Protein AF-A0AAV6CS64-F1 (afdb_monomer)

Solvent-accessible surface area (backbone atoms only — not comparable to full-atom values): 6027 Å² total; per-residue (Å²): 136,85,85,79,84,79,82,80,81,84,79,84,76,82,78,80,78,80,87,76,81,57,73,65,58,60,52,53,50,50,53,50,40,40,50,53,18,52,51,30,39,53,51,24,55,55,43,47,59,66,49,70,78,49,94,67,54,74,70,56,47,51,52,51,53,52,34,52,51,29,45,51,51,14,51,52,24,48,76,70,66,36,34,67,59,10,24,54,30,10,48,53,20,26,55,52,36,54,49,54,57,57,78,73,109

Mean predicted aligned error: 10.85 Å

Foldseek 3Di:
DDDDDDDDDDDDDDDDDPDDDDVVVVVVVLVVLQVLLVVLLVLLVVLLVVVVVDDDDPVLVVLSVQLVVLSVVLVVCVVVSVSNSSSVSSNVSSVSSVVSSVVVD

pLDDT: mean 86.99, std 14.83, range [47.19, 98.75]

Radius of gyration: 27.91 Å; Cα contacts (8 Å, |Δi|>4): 79; chains: 1; bounding box: 46×42×96 Å

Secondary structure (DSSP, 8-state):
-PPPPPPPPPPPPPPPPP----HHHHHHHHHHHHHHHHHHHHHHHHHHHHHHTSPPPHHHHHHHHHHHHHHHHHHHHHHTT-HHHHHHHHHHHHHHHHHHHHHT-

Nearest PDB structures (foldseek):
  4fzp-assembly1_B  TM=9.187E-01  e=1.787E-01  Methanothermobacter thermautotrophicus str. Delta H
  2pmr-assembly1_A-2  TM=8.318E-01  e=7.282E-01  Methanothermobacter thermautotrophicus str. Delta H
  8imy-assembly1_S  TM=6.194E-01  e=4.216E+00  Homo sapiens
  8imx-assembly1_S  TM=6.034E-01  e=3.537E+00  Homo sapiens
  6rjx-assembly1_A  TM=5.899E-01  e=6.733E+00  Borreliella burgdorferi B31

Sequence (105 aa):
SPFRAAPPPPEPSPSPPPSVLSPQVSTEEDARVRGDAQNRMTGTETLLRQVGSKKLGGQQQENFRIIESLLASAKDALYARDTLRARTLAEKAYLLAEDLVRSLR

Structure (mmCIF, N/CA/C/O backbone):
data_AF-A0AAV6CS64-F1
#
_entry.id   AF-A0AAV6CS64-F1
#
loop_
_atom_site.group_PDB
_atom_site.id
_atom_site.type_symbol
_atom_site.label_atom_id
_atom_site.label_alt_id
_atom_site.label_comp_id
_atom_site.label_asym_id
_atom_site.label_entity_id
_atom_site.label_seq_id
_atom_site.pdbx_PDB_ins_code
_atom_site.Cartn_x
_atom_site.Cartn_y
_atom_site.Cartn_z
_atom_site.occupancy
_atom_site.B_iso_or_equiv
_atom_site.auth_seq_id
_atom_site.auth_comp_id
_atom_site.auth_asym_id
_atom_site.auth_atom_id
_atom_site.pdbx_PDB_model_num
ATOM 1 N N . SER A 1 1 ? 26.759 33.191 -79.507 1.00 47.19 1 SER A N 1
ATOM 2 C CA . SER A 1 1 ? 26.527 33.306 -78.053 1.00 47.19 1 SER A CA 1
ATOM 3 C C . SER A 1 1 ? 26.373 31.921 -77.451 1.00 47.19 1 SER A C 1
ATOM 5 O O . SER A 1 1 ? 25.510 31.200 -77.940 1.00 47.19 1 SER A O 1
ATOM 7 N N . PRO A 1 2 ? 27.187 31.497 -76.468 1.00 54.16 2 PRO A N 1
ATOM 8 C CA . PRO A 1 2 ? 26.974 30.223 -75.789 1.00 54.16 2 PRO A CA 1
ATOM 9 C C . PRO A 1 2 ? 25.985 30.388 -74.623 1.00 54.16 2 PRO A C 1
ATOM 11 O O . PRO A 1 2 ? 26.076 31.342 -73.850 1.00 54.16 2 PRO A O 1
ATOM 14 N N . PHE A 1 3 ? 25.030 29.463 -74.508 1.00 50.97 3 PHE A N 1
ATOM 15 C CA . PHE A 1 3 ? 24.122 29.361 -73.366 1.00 50.97 3 PHE A CA 1
ATOM 16 C C . PHE A 1 3 ? 24.893 28.856 -72.140 1.00 50.97 3 PHE A C 1
ATOM 18 O O . PHE A 1 3 ? 25.514 27.795 -72.175 1.00 50.97 3 PHE A O 1
ATOM 25 N N . ARG A 1 4 ? 24.852 29.625 -71.051 1.00 58.16 4 ARG A N 1
ATOM 26 C CA . ARG A 1 4 ? 25.408 29.256 -69.746 1.00 58.16 4 ARG A CA 1
ATOM 27 C C . ARG A 1 4 ? 24.368 28.427 -68.989 1.00 58.16 4 ARG A C 1
ATOM 29 O O . ARG A 1 4 ? 23.282 28.928 -68.713 1.00 58.16 4 ARG A O 1
ATOM 36 N N . ALA A 1 5 ? 24.693 27.177 -68.666 1.00 60.94 5 ALA A N 1
ATOM 37 C CA . ALA A 1 5 ? 23.862 26.334 -67.809 1.00 60.94 5 ALA A CA 1
ATOM 38 C C . ALA A 1 5 ? 23.867 26.868 -66.363 1.00 60.94 5 ALA A C 1
ATOM 40 O O . ALA A 1 5 ? 24.918 27.248 -65.840 1.00 60.94 5 ALA A O 1
ATOM 41 N N . ALA A 1 6 ? 22.690 26.930 -65.737 1.00 62.66 6 ALA A N 1
ATOM 42 C CA . ALA A 1 6 ? 22.518 27.315 -64.337 1.00 62.66 6 ALA A CA 1
ATOM 43 C C . ALA A 1 6 ? 22.856 26.136 -63.395 1.00 62.66 6 ALA A C 1
ATOM 45 O O . ALA A 1 6 ? 22.626 24.986 -63.776 1.00 62.66 6 ALA A O 1
ATOM 46 N N . PRO A 1 7 ? 23.398 26.388 -62.187 1.00 67.94 7 PRO A N 1
ATOM 47 C CA . PRO A 1 7 ? 23.712 25.331 -61.227 1.00 67.94 7 PRO A CA 1
ATOM 48 C C . PRO A 1 7 ? 22.434 24.729 -60.606 1.00 67.94 7 PRO A C 1
ATOM 50 O O . PRO A 1 7 ? 21.429 25.436 -60.486 1.00 67.94 7 PRO A O 1
ATOM 53 N N . PRO A 1 8 ? 22.454 23.444 -60.204 1.00 67.19 8 PRO A N 1
ATOM 54 C CA . PRO A 1 8 ? 21.317 22.802 -59.551 1.00 67.19 8 PRO A CA 1
ATOM 55 C C . PRO A 1 8 ? 21.080 23.374 -58.138 1.00 67.19 8 PRO A C 1
ATOM 57 O O . PRO A 1 8 ? 22.027 23.844 -57.499 1.00 67.19 8 PRO A O 1
ATOM 60 N N . PRO A 1 9 ? 19.828 23.359 -57.642 1.00 68.69 9 PRO A N 1
ATOM 61 C CA . PRO A 1 9 ? 19.496 23.824 -56.298 1.00 68.69 9 PRO A CA 1
ATOM 62 C C . PRO A 1 9 ? 20.114 22.916 -55.215 1.00 68.69 9 PRO A C 1
ATOM 64 O O . PRO A 1 9 ? 20.264 21.716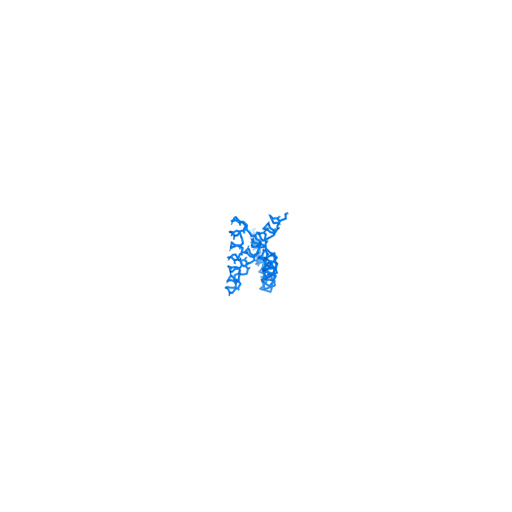 -55.445 1.00 68.69 9 PRO A O 1
ATOM 67 N N . PRO A 1 10 ? 20.468 23.464 -54.036 1.00 65.25 10 PRO A N 1
ATOM 68 C CA . PRO A 1 10 ? 21.029 22.685 -52.936 1.00 65.25 10 PRO A CA 1
ATOM 69 C C . PRO A 1 10 ? 19.978 21.739 -52.337 1.00 65.25 10 PRO A C 1
ATOM 71 O O . PRO A 1 10 ? 18.840 22.138 -52.085 1.00 65.25 10 PRO A O 1
ATOM 74 N N . GLU A 1 11 ? 20.369 20.486 -52.103 1.00 66.31 11 GLU A N 1
ATOM 75 C CA . GLU A 1 11 ? 19.550 19.489 -51.407 1.00 66.31 11 GLU A CA 1
ATOM 76 C C . GLU A 1 11 ? 19.304 19.906 -49.942 1.00 66.31 11 GLU A C 1
ATOM 78 O O . GLU A 1 11 ? 20.194 20.482 -49.305 1.00 66.31 11 GLU A O 1
ATOM 83 N N . PRO A 1 12 ? 18.114 19.634 -49.375 1.00 62.84 12 PRO A N 1
ATOM 84 C CA . PRO A 1 12 ? 17.839 19.918 -47.973 1.00 62.84 12 PRO A CA 1
ATOM 85 C C . PRO A 1 12 ? 18.684 19.014 -47.065 1.00 62.84 12 PRO A C 1
ATOM 87 O O . PRO A 1 12 ? 18.643 17.789 -47.171 1.00 62.84 12 PRO A O 1
ATOM 90 N N . SER A 1 13 ? 19.437 19.627 -46.149 1.00 64.75 13 SER A N 1
ATOM 91 C CA . SER A 1 13 ? 20.223 18.924 -45.132 1.00 64.75 13 SER A CA 1
ATOM 92 C C . SER A 1 13 ? 19.348 17.970 -44.302 1.00 64.75 13 SER A C 1
ATOM 94 O O . SER A 1 13 ? 18.250 18.360 -43.890 1.00 64.75 13 SER A O 1
ATOM 96 N N . PRO A 1 14 ? 19.823 16.750 -43.990 1.00 65.50 14 PRO A N 1
ATOM 97 C CA . PRO A 1 14 ? 19.080 15.815 -43.155 1.00 65.50 14 PRO A CA 1
ATOM 98 C C . PRO A 1 14 ? 18.893 16.390 -41.744 1.00 65.50 14 PRO A C 1
ATOM 100 O O . PRO A 1 14 ? 19.839 16.880 -41.126 1.00 65.50 14 PRO A O 1
ATOM 103 N N . SER A 1 15 ? 17.660 16.340 -41.231 1.00 64.56 15 SER A N 1
ATOM 104 C CA . SER A 1 15 ? 17.366 16.700 -39.841 1.00 64.56 15 SER A CA 1
ATOM 105 C C . SER A 1 15 ? 18.106 15.765 -38.874 1.00 64.56 15 SER A C 1
ATOM 107 O O . SER A 1 15 ? 18.230 14.571 -39.166 1.00 64.56 15 SER A O 1
ATOM 109 N N . PRO A 1 16 ? 18.595 16.268 -37.725 1.00 64.94 16 PRO A N 1
ATOM 110 C CA . PRO A 1 16 ? 19.252 15.425 -36.735 1.00 64.94 16 PRO A CA 1
ATOM 111 C C . PRO A 1 16 ? 18.277 14.357 -36.211 1.00 64.94 16 PRO A C 1
ATOM 113 O O . PRO A 1 16 ? 17.078 14.632 -36.088 1.00 64.94 16 PRO A O 1
ATOM 116 N N . PRO A 1 17 ? 18.764 13.143 -35.899 1.00 64.50 17 PRO A N 1
ATOM 117 C CA . PRO A 1 17 ? 17.923 12.106 -35.322 1.00 64.50 17 PRO A CA 1
ATOM 118 C C . PRO A 1 17 ? 17.367 12.570 -33.965 1.00 64.50 17 PRO A C 1
ATOM 120 O O . PRO A 1 17 ? 18.024 13.346 -33.264 1.00 64.50 17 PRO A O 1
ATOM 123 N N . PRO A 1 18 ? 16.165 12.111 -33.574 1.00 63.25 18 PRO A N 1
ATOM 124 C CA . PRO A 1 18 ? 15.587 12.458 -32.284 1.00 63.25 18 PRO A CA 1
ATOM 125 C C . PRO A 1 18 ? 16.505 11.991 -31.149 1.00 63.25 18 PRO A C 1
ATOM 127 O O . PRO A 1 18 ? 17.022 10.872 -31.176 1.00 63.25 18 PRO A O 1
ATOM 130 N N . SER A 1 19 ? 16.697 12.852 -30.147 1.00 61.25 19 SER A N 1
ATOM 131 C CA . SER A 1 19 ? 17.470 12.544 -28.943 1.00 61.25 19 SER A CA 1
ATOM 132 C C . SER A 1 19 ? 16.868 11.340 -28.223 1.00 61.25 19 SER A C 1
ATOM 134 O O . SER A 1 19 ? 15.838 11.441 -27.559 1.00 61.25 19 SER A O 1
ATOM 136 N N . VAL A 1 20 ? 17.522 10.191 -28.355 1.00 64.81 20 VAL A N 1
ATOM 137 C CA . VAL A 1 20 ? 17.241 8.991 -27.568 1.00 64.81 20 VAL A CA 1
ATOM 138 C C .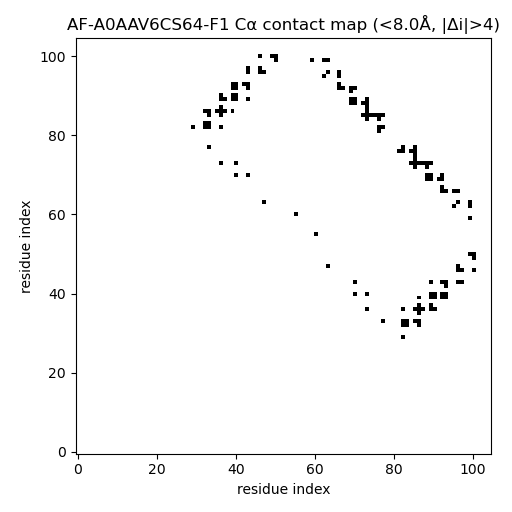 VAL A 1 20 ? 17.670 9.278 -26.131 1.00 64.81 20 VAL A C 1
ATOM 140 O O . VAL A 1 20 ? 18.861 9.382 -25.845 1.00 64.81 20 VAL A O 1
ATOM 143 N N . LEU A 1 21 ? 16.703 9.464 -25.230 1.00 59.22 21 LEU A N 1
ATOM 144 C CA . LEU A 1 21 ? 16.961 9.519 -23.791 1.00 59.22 21 LEU A CA 1
ATOM 145 C C . LEU A 1 21 ? 17.661 8.214 -23.375 1.00 59.22 21 LEU A C 1
ATOM 147 O O . LEU A 1 21 ? 17.164 7.120 -23.638 1.00 59.22 21 LEU A O 1
ATOM 151 N N . SER A 1 22 ? 18.850 8.334 -22.786 1.00 60.03 22 SER A N 1
ATOM 152 C CA . SER A 1 22 ? 19.723 7.202 -22.469 1.00 60.03 22 SER A CA 1
ATOM 153 C C . SER A 1 22 ? 19.110 6.256 -21.414 1.00 60.03 22 SER A C 1
ATOM 155 O O . SER A 1 22 ? 18.510 6.737 -20.452 1.00 60.03 22 SER A O 1
ATOM 157 N N . PRO A 1 23 ? 19.362 4.930 -21.483 1.00 64.50 23 PRO A N 1
ATOM 158 C CA . PRO A 1 23 ? 18.844 3.915 -20.541 1.00 64.50 23 PRO A CA 1
ATOM 159 C C . PRO A 1 23 ? 19.140 4.153 -19.047 1.00 64.50 23 PRO A C 1
ATOM 161 O O . PRO A 1 23 ? 18.484 3.589 -18.170 1.00 64.50 23 PRO A O 1
ATOM 164 N N . GLN A 1 24 ? 20.154 4.966 -18.748 1.00 65.00 24 GLN A N 1
ATOM 165 C CA . GLN A 1 24 ? 20.568 5.306 -17.385 1.00 65.00 24 GLN A CA 1
ATOM 166 C C . GLN A 1 24 ? 19.475 6.096 -16.652 1.00 65.00 24 GLN A C 1
ATOM 168 O O . GLN A 1 24 ? 19.132 5.738 -15.529 1.00 65.00 24 GLN A O 1
ATOM 173 N N . VAL A 1 25 ? 18.845 7.066 -17.329 1.00 65.25 25 VAL A N 1
ATOM 174 C CA . VAL A 1 25 ? 17.759 7.881 -16.757 1.00 65.25 25 VAL A CA 1
ATOM 175 C C . VAL A 1 25 ? 16.559 7.001 -16.399 1.00 65.25 25 VAL A C 1
ATOM 177 O O . VAL A 1 25 ? 16.067 7.059 -15.275 1.00 65.25 25 VAL A O 1
ATOM 180 N N . SER A 1 26 ? 16.163 6.086 -17.290 1.00 74.25 26 SER A N 1
ATOM 181 C CA . SER A 1 26 ? 15.052 5.158 -17.029 1.00 74.25 26 SER A CA 1
ATOM 182 C C . SER A 1 26 ? 15.309 4.226 -15.839 1.00 74.25 26 SER A C 1
ATOM 184 O O . SER A 1 26 ? 14.3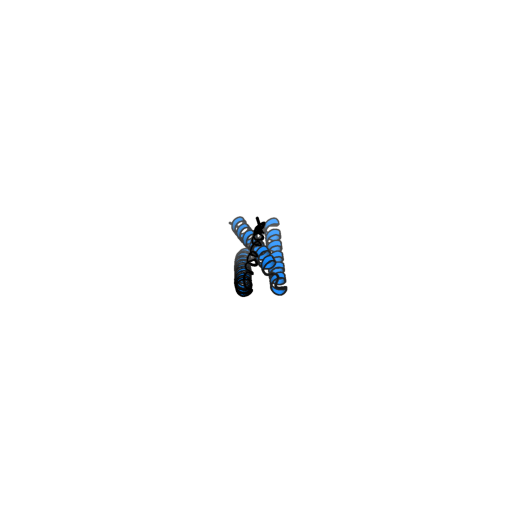73 3.836 -15.145 1.00 74.25 26 SER A O 1
ATOM 186 N N . THR A 1 27 ? 16.571 3.880 -15.568 1.00 81.31 27 THR A N 1
ATOM 187 C CA . THR A 1 27 ? 16.936 3.032 -14.421 1.00 81.31 27 THR A CA 1
ATOM 188 C C . THR A 1 27 ? 16.834 3.800 -13.100 1.00 81.31 27 THR A C 1
ATOM 190 O O . THR A 1 27 ? 16.360 3.262 -12.098 1.00 81.31 27 THR A O 1
ATOM 193 N N . GLU A 1 28 ? 17.250 5.068 -13.089 1.00 86.31 28 GLU A N 1
ATOM 194 C CA . GLU A 1 28 ? 17.117 5.948 -11.924 1.00 86.31 28 GLU A CA 1
ATOM 195 C C . GLU A 1 28 ? 15.650 6.275 -11.623 1.00 86.31 28 GLU A C 1
ATOM 197 O O . GLU A 1 28 ? 15.237 6.278 -10.461 1.00 86.31 28 GLU A O 1
ATOM 202 N N . GLU A 1 29 ? 14.846 6.515 -12.659 1.00 88.50 29 GLU A N 1
ATOM 203 C CA . GLU A 1 29 ? 13.405 6.726 -12.530 1.00 88.50 29 GLU A CA 1
ATOM 204 C C . GLU A 1 29 ? 12.700 5.489 -11.963 1.00 88.50 29 GLU A C 1
ATOM 206 O O . GLU A 1 29 ? 11.930 5.619 -11.010 1.00 88.50 29 GLU A O 1
ATOM 211 N N . ASP A 1 30 ? 13.011 4.287 -12.460 1.00 89.94 30 ASP A N 1
ATOM 212 C CA . ASP A 1 30 ? 12.446 3.042 -11.923 1.00 89.94 30 ASP A CA 1
ATOM 213 C C . ASP A 1 30 ? 12.805 2.841 -10.443 1.00 89.94 30 ASP A C 1
ATOM 215 O O . ASP A 1 30 ? 11.945 2.506 -9.623 1.00 89.94 30 ASP A O 1
ATOM 219 N N . ALA A 1 31 ? 14.061 3.114 -10.069 1.00 93.56 31 ALA A N 1
ATOM 220 C CA . ALA A 1 31 ? 14.502 3.046 -8.679 1.00 93.56 31 ALA A CA 1
ATOM 221 C C . ALA A 1 31 ? 13.742 4.040 -7.784 1.00 93.56 31 ALA A C 1
ATOM 223 O O . ALA A 1 31 ? 13.334 3.683 -6.675 1.00 93.56 31 ALA A O 1
ATOM 224 N N . ARG A 1 32 ? 13.496 5.265 -8.270 1.00 95.44 32 ARG A N 1
ATOM 225 C CA . ARG A 1 32 ? 12.699 6.273 -7.552 1.00 95.44 32 ARG A CA 1
ATOM 226 C C . ARG A 1 32 ? 11.248 5.834 -7.380 1.00 95.44 32 ARG A C 1
ATOM 228 O O . ARG A 1 32 ? 10.731 5.900 -6.268 1.00 95.44 32 ARG A O 1
ATOM 235 N N . VAL A 1 33 ? 10.608 5.354 -8.447 1.00 96.19 33 VAL A N 1
ATOM 236 C CA . VAL A 1 33 ? 9.220 4.858 -8.419 1.00 96.19 33 VAL A CA 1
ATOM 237 C C . VAL A 1 33 ? 9.084 3.697 -7.436 1.00 96.19 33 VAL A C 1
ATOM 239 O O . VAL A 1 33 ? 8.160 3.672 -6.623 1.00 96.19 33 VAL A O 1
ATOM 242 N N . ARG A 1 34 ? 10.035 2.757 -7.462 1.00 97.00 34 ARG A N 1
ATOM 243 C CA . ARG A 1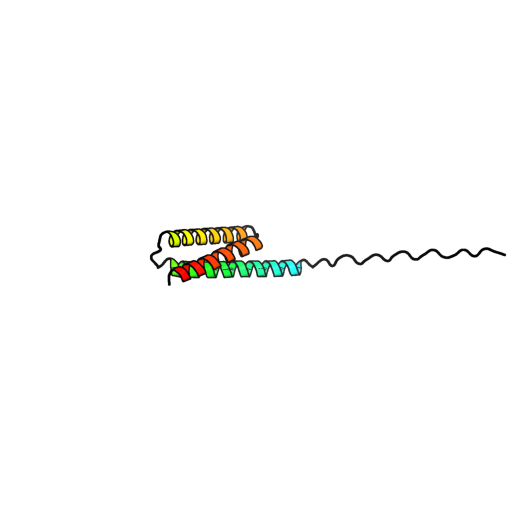 34 ? 10.078 1.630 -6.528 1.00 97.00 34 ARG A CA 1
ATOM 244 C C . ARG A 1 34 ? 10.222 2.093 -5.079 1.00 97.00 34 ARG A C 1
ATOM 246 O O . ARG A 1 34 ? 9.508 1.588 -4.216 1.00 97.00 34 ARG A O 1
ATOM 253 N N . GLY A 1 35 ? 11.115 3.049 -4.821 1.00 97.81 35 GLY A N 1
ATOM 254 C CA . GLY A 1 35 ? 11.306 3.628 -3.492 1.00 97.81 35 GLY A CA 1
ATOM 255 C C . GLY A 1 35 ? 10.045 4.319 -2.966 1.00 97.81 35 GLY A C 1
ATOM 256 O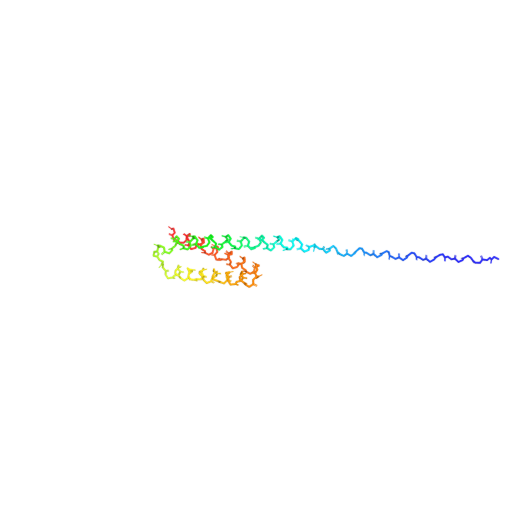 O . GLY A 1 35 ? 9.659 4.097 -1.820 1.00 97.81 35 GLY A O 1
ATOM 257 N N . ASP A 1 36 ? 9.355 5.093 -3.808 1.00 97.75 36 ASP A N 1
ATOM 258 C CA . ASP A 1 36 ? 8.076 5.723 -3.450 1.00 97.75 36 ASP A CA 1
ATOM 259 C C . ASP A 1 36 ? 7.012 4.667 -3.108 1.00 97.75 36 ASP A C 1
ATOM 261 O O . ASP A 1 36 ? 6.392 4.733 -2.046 1.00 97.75 36 ASP A O 1
ATOM 265 N N . ALA A 1 37 ? 6.869 3.625 -3.937 1.00 98.19 37 ALA A N 1
ATOM 266 C CA . ALA A 1 37 ? 5.946 2.521 -3.673 1.00 98.19 37 ALA A CA 1
ATOM 267 C C . ALA A 1 37 ? 6.217 1.850 -2.312 1.00 98.19 37 ALA A C 1
ATOM 269 O O . ALA A 1 37 ? 5.303 1.693 -1.501 1.00 98.19 37 ALA A O 1
ATOM 270 N N . GLN A 1 38 ? 7.477 1.510 -2.026 1.00 98.38 38 GLN A N 1
ATOM 271 C CA . GLN A 1 38 ? 7.878 0.882 -0.761 1.00 98.38 38 GLN A CA 1
ATOM 272 C C . GLN A 1 38 ? 7.608 1.783 0.453 1.00 98.38 38 GLN A C 1
ATOM 274 O O . GLN A 1 38 ? 7.097 1.313 1.476 1.00 98.38 38 GLN A O 1
ATOM 279 N N . ASN A 1 39 ? 7.893 3.082 0.338 1.00 98.50 39 ASN A N 1
ATOM 280 C CA . ASN A 1 39 ? 7.613 4.054 1.394 1.00 98.50 39 ASN A CA 1
ATOM 281 C C . ASN A 1 39 ? 6.110 4.154 1.683 1.00 98.50 39 ASN A C 1
ATOM 283 O O . ASN A 1 39 ? 5.698 4.109 2.845 1.00 98.50 39 ASN A O 1
ATOM 287 N N . ARG A 1 40 ? 5.274 4.222 0.639 1.00 98.44 40 ARG A N 1
ATOM 288 C CA . ARG A 1 40 ? 3.808 4.248 0.778 1.00 98.44 40 ARG A CA 1
ATOM 289 C C . ARG A 1 40 ? 3.271 2.971 1.411 1.00 98.44 40 ARG A C 1
ATOM 291 O O . ARG A 1 40 ? 2.431 3.047 2.309 1.00 98.44 40 ARG A O 1
ATOM 298 N N . MET A 1 41 ? 3.788 1.809 1.015 1.00 98.69 41 MET A N 1
ATOM 299 C CA . MET A 1 41 ? 3.417 0.530 1.625 1.00 98.69 41 MET A CA 1
ATOM 300 C C . MET A 1 41 ? 3.748 0.504 3.120 1.00 98.69 41 MET A C 1
ATOM 302 O O . MET A 1 41 ? 2.878 0.207 3.935 1.00 98.69 41 MET A O 1
ATOM 306 N N . THR A 1 42 ? 4.963 0.912 3.490 1.00 98.56 42 THR A N 1
ATOM 307 C CA . THR A 1 42 ? 5.419 0.963 4.891 1.00 98.56 42 THR A CA 1
ATOM 308 C C . THR A 1 42 ? 4.574 1.930 5.731 1.00 98.56 42 THR A C 1
ATOM 310 O O . THR A 1 42 ? 4.197 1.632 6.871 1.00 98.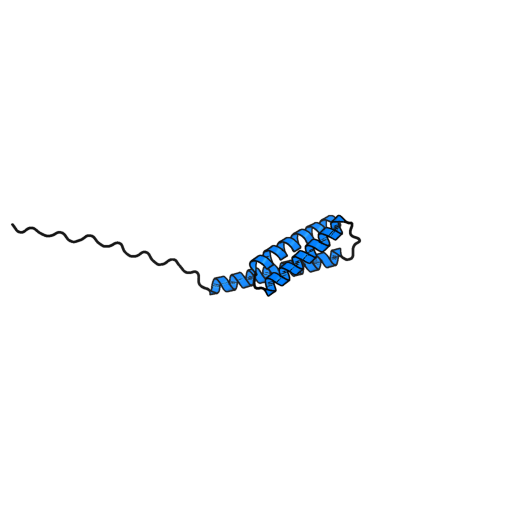56 42 THR A O 1
ATOM 313 N N . GLY A 1 43 ? 4.233 3.092 5.162 1.00 98.31 43 GLY A N 1
ATOM 314 C CA . GLY A 1 43 ? 3.325 4.057 5.782 1.00 98.31 43 GLY A CA 1
ATOM 315 C C . GLY A 1 43 ? 1.933 3.468 6.013 1.00 98.31 43 GLY A C 1
ATOM 316 O O . GLY A 1 43 ? 1.394 3.569 7.113 1.00 98.31 43 GLY A O 1
ATOM 317 N N . THR A 1 44 ? 1.388 2.780 5.009 1.00 98.50 44 THR A N 1
ATOM 318 C CA . THR A 1 44 ? 0.079 2.115 5.087 1.00 98.50 44 THR A CA 1
ATOM 319 C C . THR A 1 44 ? 0.059 1.044 6.176 1.00 98.50 44 THR A C 1
ATOM 321 O O . THR A 1 44 ? -0.829 1.048 7.023 1.00 98.50 44 THR A O 1
ATOM 324 N N . GLU A 1 45 ? 1.064 0.165 6.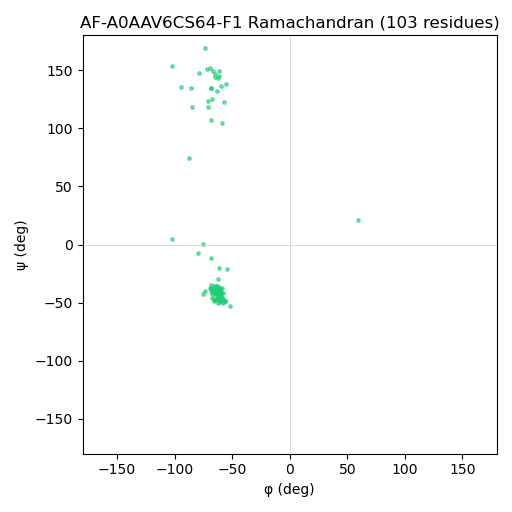222 1.00 97.81 45 GLU A N 1
ATOM 325 C CA . GLU A 1 45 ? 1.183 -0.874 7.257 1.00 97.81 45 GLU A CA 1
ATOM 326 C C . GLU A 1 45 ? 1.248 -0.265 8.666 1.00 97.81 45 GLU A C 1
ATOM 328 O O . GLU A 1 45 ? 0.652 -0.773 9.617 1.00 97.81 45 GLU A O 1
ATOM 333 N N . THR A 1 46 ? 1.930 0.872 8.809 1.00 97.62 46 THR A N 1
ATOM 334 C CA . THR A 1 46 ? 2.005 1.601 10.079 1.00 97.62 46 THR A CA 1
ATOM 335 C C . THR A 1 46 ? 0.658 2.182 10.500 1.00 97.62 46 THR A C 1
ATOM 337 O O . THR A 1 46 ? 0.326 2.128 11.686 1.00 97.62 46 THR A O 1
ATOM 340 N N . LEU A 1 47 ? -0.135 2.697 9.560 1.00 96.62 47 LEU A N 1
ATOM 341 C CA . LEU A 1 47 ? -1.494 3.170 9.826 1.00 96.62 47 LEU A CA 1
ATOM 342 C C . LEU A 1 47 ? -2.417 2.001 10.196 1.00 96.62 47 LEU A C 1
ATOM 344 O O . LEU A 1 47 ? -3.097 2.069 11.217 1.00 96.62 47 LEU A O 1
ATOM 348 N N . LEU A 1 48 ? -2.379 0.888 9.455 1.00 95.50 48 LEU A N 1
ATOM 349 C CA . LEU A 1 48 ? -3.197 -0.292 9.757 1.00 95.50 48 LEU A CA 1
ATOM 350 C C . LEU A 1 48 ? -2.900 -0.880 11.140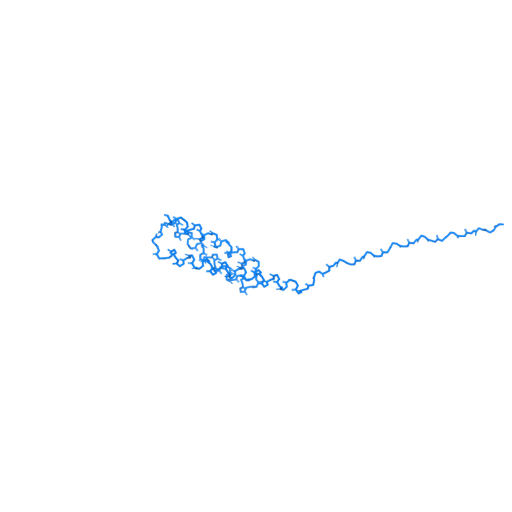 1.00 95.50 48 LEU A C 1
ATOM 352 O O . LEU A 1 48 ? -3.833 -1.248 11.847 1.00 95.50 48 LEU A O 1
ATOM 356 N N . ARG A 1 49 ? -1.636 -0.902 11.585 1.00 94.50 49 ARG A N 1
ATOM 357 C CA . ARG A 1 49 ? -1.294 -1.323 12.958 1.00 94.50 49 ARG A CA 1
ATOM 358 C C . ARG A 1 49 ? -1.927 -0.434 14.030 1.00 94.50 49 ARG A C 1
ATOM 360 O O . ARG A 1 49 ? -2.342 -0.940 15.067 1.00 94.50 49 ARG A O 1
ATOM 367 N N . GLN A 1 50 ? -2.027 0.875 13.793 1.00 91.50 50 GLN A N 1
ATOM 368 C CA . GLN A 1 50 ? -2.714 1.792 14.714 1.00 91.50 50 GLN A CA 1
ATOM 369 C C . GLN A 1 50 ? -4.228 1.545 14.735 1.00 91.50 50 GLN A C 1
ATOM 371 O O . GLN A 1 50 ? -4.867 1.679 15.778 1.00 91.50 50 GLN A O 1
ATOM 376 N N . VAL A 1 51 ? -4.795 1.181 13.583 1.00 90.00 51 VAL A N 1
ATOM 377 C CA . VAL A 1 51 ? -6.225 0.908 13.409 1.00 90.00 51 VAL A CA 1
ATOM 378 C C . VAL A 1 51 ? -6.630 -0.448 13.991 1.00 90.00 51 VAL A C 1
ATOM 380 O O . VAL A 1 51 ? -7.653 -0.528 14.663 1.00 90.00 51 VAL A O 1
ATOM 383 N N . GLY A 1 52 ? -5.833 -1.500 13.779 1.00 79.56 52 GLY A N 1
ATOM 384 C CA . GLY A 1 52 ? -6.145 -2.876 14.188 1.00 79.56 52 GLY A CA 1
ATOM 385 C C . GLY A 1 52 ? -6.303 -3.068 15.700 1.00 79.56 52 GLY A C 1
ATOM 386 O O . GLY A 1 52 ? -6.958 -4.008 16.137 1.00 79.56 52 GLY A O 1
ATOM 387 N N . SER A 1 53 ? -5.769 -2.146 16.503 1.00 75.38 53 SER A N 1
ATOM 388 C CA . SER A 1 53 ? -5.952 -2.113 17.961 1.00 75.38 53 SER A CA 1
ATOM 389 C C . SER A 1 53 ? -7.300 -1.519 18.405 1.00 75.38 53 SER A C 1
ATOM 391 O O . SER A 1 53 ? -7.611 -1.534 19.596 1.00 75.38 53 SER A O 1
ATOM 393 N N . LYS A 1 54 ? -8.103 -0.962 17.485 1.00 81.56 54 LYS A N 1
ATOM 394 C CA . LYS A 1 54 ? -9.405 -0.336 17.766 1.00 81.56 54 LYS A CA 1
ATOM 395 C C . LYS A 1 54 ? -10.568 -1.258 17.377 1.00 81.56 54 LYS A C 1
ATOM 397 O O . LYS A 1 54 ? -10.462 -2.069 16.462 1.00 81.56 54 LYS A O 1
ATOM 402 N N . LYS A 1 55 ? -11.726 -1.091 18.031 1.00 82.81 55 LYS A N 1
ATOM 403 C CA . LYS A 1 55 ? -12.985 -1.696 17.561 1.00 82.81 55 LYS A CA 1
ATOM 404 C C . LYS A 1 55 ? -13.454 -0.973 16.298 1.00 82.81 55 LYS A C 1
ATOM 406 O O . LYS A 1 55 ? -13.748 0.217 16.358 1.00 82.81 55 LYS A O 1
ATOM 411 N N . LEU A 1 56 ? -13.538 -1.699 15.186 1.00 88.75 56 LEU A N 1
ATOM 412 C CA . LEU A 1 56 ? -14.035 -1.192 13.907 1.00 88.75 56 LEU A CA 1
ATOM 413 C C . LEU A 1 56 ? -15.527 -1.495 13.749 1.00 88.75 56 LEU A C 1
ATOM 415 O O . LEU A 1 56 ? -15.968 -2.610 14.026 1.00 88.75 56 LEU A O 1
ATOM 419 N N . GLY A 1 57 ? -16.295 -0.512 13.282 1.00 89.56 57 GLY A N 1
ATOM 420 C CA . GLY A 1 57 ? -17.642 -0.726 12.754 1.00 89.56 57 GLY A CA 1
ATOM 421 C C . GLY A 1 57 ? -17.610 -1.400 11.376 1.00 89.56 57 GLY A C 1
ATOM 422 O O . GLY A 1 57 ? -16.558 -1.483 10.746 1.00 89.56 57 GLY A O 1
ATOM 423 N N . GLY A 1 58 ? -18.766 -1.855 10.877 1.00 90.56 58 GLY A N 1
ATOM 424 C CA . GLY A 1 58 ? -18.858 -2.646 9.636 1.00 90.56 58 GLY A CA 1
ATOM 425 C C . GLY A 1 58 ? -18.156 -2.009 8.429 1.00 90.56 58 GLY A C 1
ATOM 426 O O . GLY A 1 58 ? -17.261 -2.621 7.852 1.00 90.56 58 GLY A O 1
ATOM 427 N N . GLN A 1 59 ? -18.472 -0.746 8.116 1.00 91.75 59 GLN A N 1
ATOM 428 C CA . GLN A 1 59 ? -17.836 -0.024 7.005 1.00 91.75 59 GLN A CA 1
ATOM 429 C C . GLN A 1 59 ? -16.322 0.165 7.206 1.00 91.75 59 GLN A C 1
ATOM 431 O O . GLN A 1 59 ? -15.542 0.050 6.265 1.00 91.75 59 GLN A O 1
ATOM 436 N N . GLN A 1 60 ? -15.886 0.432 8.438 1.00 93.94 60 GLN A N 1
ATOM 437 C CA . GLN A 1 60 ? -14.467 0.616 8.765 1.00 93.94 60 GLN A CA 1
ATOM 438 C C . GLN A 1 60 ? -13.693 -0.699 8.625 1.00 93.94 60 GLN A C 1
ATOM 440 O O . GLN A 1 60 ? -12.557 -0.704 8.158 1.00 93.94 60 GLN A O 1
ATOM 445 N N . GLN A 1 61 ? -14.316 -1.819 8.996 1.00 95.00 61 GLN A N 1
ATOM 446 C CA . GLN A 1 61 ? -13.739 -3.149 8.844 1.00 95.00 61 GLN A CA 1
ATOM 447 C C . GLN A 1 61 ? -13.643 -3.560 7.370 1.00 95.00 61 GLN A C 1
ATOM 449 O O . GLN A 1 61 ? -12.662 -4.186 6.973 1.00 95.00 61 GLN A O 1
ATOM 454 N N . GLU A 1 62 ? -14.626 -3.200 6.547 1.00 95.06 62 GLU A N 1
ATOM 455 C CA . GLU A 1 62 ? -14.560 -3.427 5.104 1.00 95.06 62 GLU A CA 1
ATOM 456 C C . GLU A 1 62 ? -13.448 -2.597 4.455 1.00 95.06 62 GLU A C 1
ATOM 458 O O . GLU A 1 62 ? -12.601 -3.152 3.754 1.00 95.06 62 GLU A O 1
ATOM 463 N N . ASN A 1 63 ? -13.362 -1.306 4.791 1.00 95.38 63 ASN A N 1
ATOM 464 C CA . ASN A 1 63 ? -12.275 -0.440 4.338 1.00 95.38 63 ASN A CA 1
ATOM 465 C C . ASN A 1 63 ? -10.903 -0.993 4.758 1.00 95.38 63 ASN A C 1
ATOM 467 O O . ASN A 1 63 ? -9.984 -1.017 3.944 1.00 95.38 63 ASN A O 1
ATOM 471 N N . PHE A 1 64 ? -10.770 -1.502 5.989 1.00 96.56 64 PHE A N 1
ATOM 472 C CA . PHE A 1 64 ? -9.545 -2.153 6.462 1.00 96.56 64 PHE A CA 1
ATOM 473 C C . PHE A 1 64 ? -9.126 -3.322 5.552 1.00 96.56 64 PHE A C 1
ATOM 475 O O . PHE A 1 64 ? -7.984 -3.361 5.095 1.00 96.56 64 PHE A O 1
ATOM 482 N N . ARG A 1 65 ? -10.055 -4.225 5.208 1.00 97.00 65 ARG A N 1
ATOM 483 C CA . ARG A 1 65 ? -9.777 -5.368 4.313 1.00 97.00 65 ARG A CA 1
ATOM 484 C C . ARG A 1 65 ? -9.416 -4.930 2.893 1.00 97.00 65 ARG A C 1
ATOM 486 O O . ARG A 1 65 ? -8.542 -5.530 2.269 1.00 97.00 65 ARG A O 1
ATOM 493 N N . ILE A 1 66 ? -10.067 -3.886 2.374 1.00 98.00 66 ILE A N 1
ATOM 494 C CA . ILE A 1 66 ? -9.742 -3.318 1.056 1.00 98.00 66 ILE A CA 1
ATOM 495 C C . ILE A 1 66 ? -8.299 -2.803 1.048 1.00 98.00 66 ILE A C 1
ATOM 497 O O . ILE A 1 66 ? -7.553 -3.079 0.108 1.00 98.00 66 ILE A O 1
ATOM 501 N N . ILE A 1 67 ? -7.878 -2.103 2.104 1.00 98.38 67 ILE A N 1
ATOM 502 C CA . ILE A 1 67 ? -6.506 -1.596 2.221 1.00 98.38 67 ILE A CA 1
ATOM 503 C C . ILE A 1 67 ? -5.499 -2.756 2.272 1.00 98.38 67 ILE A C 1
ATOM 505 O O . ILE A 1 67 ? -4.482 -2.703 1.578 1.00 98.38 67 ILE A O 1
ATOM 509 N N . GLU A 1 68 ? -5.777 -3.824 3.028 1.00 98.12 68 GLU A N 1
ATOM 510 C CA . GLU A 1 68 ? -4.921 -5.022 3.056 1.00 98.12 68 GLU A CA 1
ATOM 511 C C . GLU A 1 68 ? -4.793 -5.678 1.673 1.00 98.12 68 GLU A C 1
ATOM 513 O O . GLU A 1 68 ? -3.693 -6.043 1.254 1.00 98.12 68 GLU A O 1
ATOM 518 N N . SER A 1 69 ? -5.897 -5.771 0.926 1.00 98.50 69 SER A N 1
ATOM 519 C CA . SER A 1 69 ? -5.903 -6.313 -0.437 1.00 98.50 69 SER A CA 1
ATOM 520 C C . SER A 1 69 ? -5.089 -5.456 -1.415 1.00 98.50 69 SER A C 1
ATOM 522 O O . SER A 1 69 ? -4.335 -5.988 -2.238 1.00 98.50 69 SER A O 1
ATOM 524 N N . LEU A 1 70 ? -5.180 -4.128 -1.305 1.00 98.56 70 LEU A N 1
ATOM 525 C CA . LEU A 1 70 ? -4.370 -3.209 -2.106 1.00 98.56 70 LEU A CA 1
ATOM 526 C C . LEU A 1 70 ? -2.880 -3.329 -1.770 1.00 98.56 70 LEU A C 1
ATOM 528 O O . LEU A 1 70 ? -2.056 -3.327 -2.684 1.00 98.56 70 LEU A O 1
ATOM 532 N N . LEU A 1 71 ? -2.531 -3.493 -0.490 1.00 98.44 71 LEU A N 1
ATOM 533 C CA . LEU A 1 71 ? -1.153 -3.743 -0.060 1.00 98.44 71 LEU A CA 1
ATOM 534 C C . LEU A 1 71 ? -0.600 -5.054 -0.620 1.00 98.44 71 LEU A C 1
ATOM 536 O O . LEU A 1 71 ? 0.528 -5.072 -1.110 1.00 98.44 71 LEU A O 1
ATOM 540 N N . ALA A 1 72 ? -1.379 -6.137 -0.569 1.00 98.56 72 ALA A N 1
ATOM 541 C CA . ALA A 1 72 ? -0.992 -7.412 -1.167 1.00 98.56 72 ALA A CA 1
ATOM 542 C C . ALA A 1 72 ? -0.767 -7.261 -2.681 1.00 98.56 72 ALA A C 1
ATOM 544 O O . ALA A 1 72 ? 0.293 -7.612 -3.191 1.00 98.56 72 ALA A O 1
ATOM 545 N N . SER A 1 73 ? -1.695 -6.600 -3.376 1.00 98.69 73 SER A N 1
ATOM 546 C CA . SER A 1 73 ? -1.583 -6.350 -4.817 1.00 98.69 73 SER A CA 1
ATOM 547 C C . SER A 1 73 ? -0.372 -5.475 -5.177 1.00 98.69 73 SER A C 1
ATOM 549 O O . SER A 1 73 ? 0.253 -5.675 -6.218 1.00 98.69 73 SER A O 1
ATOM 551 N N . ALA A 1 74 ? -0.023 -4.495 -4.334 1.00 98.56 74 ALA A N 1
ATOM 552 C CA . ALA A 1 74 ? 1.167 -3.665 -4.519 1.00 98.56 74 ALA A CA 1
ATOM 553 C C . ALA A 1 74 ? 2.460 -4.481 -4.357 1.00 98.56 74 ALA A C 1
ATOM 555 O O . ALA A 1 74 ? 3.391 -4.312 -5.146 1.00 98.56 74 ALA A O 1
ATOM 556 N N . LYS A 1 75 ? 2.502 -5.398 -3.375 1.00 98.44 75 LYS A N 1
ATOM 557 C CA . LYS A 1 75 ? 3.613 -6.349 -3.186 1.00 98.44 75 LYS A CA 1
ATOM 558 C C . LYS A 1 75 ? 3.780 -7.228 -4.420 1.00 98.44 75 LYS A C 1
ATOM 560 O O . LYS A 1 75 ? 4.881 -7.300 -4.958 1.00 98.44 75 LYS A O 1
ATOM 565 N N . ASP A 1 76 ? 2.694 -7.819 -4.906 1.00 98.62 76 ASP A N 1
ATOM 566 C CA . ASP A 1 76 ? 2.710 -8.681 -6.092 1.00 98.62 76 ASP A CA 1
ATOM 567 C C . ASP A 1 76 ? 3.201 -7.932 -7.338 1.00 98.62 76 ASP A C 1
ATOM 569 O O . ASP A 1 76 ? 4.024 -8.450 -8.093 1.00 98.62 76 ASP A O 1
ATOM 573 N N . ALA A 1 77 ? 2.774 -6.679 -7.525 1.00 98.12 77 ALA A N 1
ATOM 574 C CA . ALA A 1 77 ? 3.256 -5.835 -8.616 1.00 98.12 77 ALA A CA 1
ATOM 575 C C . ALA A 1 77 ? 4.766 -5.542 -8.511 1.00 98.12 77 ALA A C 1
ATOM 577 O O . ALA A 1 77 ? 5.470 -5.613 -9.519 1.00 98.12 77 ALA A O 1
ATOM 578 N N . LEU A 1 78 ? 5.299 -5.298 -7.304 1.00 96.44 78 LEU A N 1
ATOM 579 C CA . LEU A 1 78 ? 6.750 -5.167 -7.104 1.00 96.44 78 LEU A CA 1
ATOM 580 C C . LEU A 1 78 ? 7.495 -6.461 -7.441 1.00 96.44 78 LEU A C 1
ATOM 582 O O . LEU A 1 78 ? 8.532 -6.402 -8.104 1.00 96.44 78 LEU A O 1
ATOM 586 N N . TYR A 1 79 ? 6.975 -7.618 -7.020 1.00 97.00 79 TYR A N 1
ATOM 587 C CA . TYR A 1 79 ? 7.557 -8.918 -7.367 1.00 97.00 79 TYR A CA 1
ATOM 588 C C . TYR A 1 79 ? 7.561 -9.154 -8.882 1.00 97.00 79 TYR A C 1
ATOM 590 O O . TYR A 1 79 ? 8.548 -9.651 -9.424 1.00 97.00 79 TYR A O 1
ATOM 598 N N . ALA A 1 80 ? 6.507 -8.721 -9.575 1.00 97.38 80 ALA A N 1
ATOM 599 C CA . ALA A 1 80 ? 6.395 -8.765 -11.031 1.00 97.38 80 ALA A CA 1
ATOM 600 C C . ALA A 1 80 ? 7.226 -7.688 -11.763 1.00 97.38 80 ALA A C 1
ATOM 602 O O . ALA A 1 80 ? 7.197 -7.633 -12.990 1.00 97.38 80 ALA A O 1
ATOM 603 N N . ARG A 1 81 ? 7.972 -6.840 -11.035 1.00 94.94 81 ARG A N 1
ATOM 604 C CA . ARG A 1 81 ? 8.710 -5.670 -11.554 1.00 94.94 81 ARG A CA 1
ATOM 605 C C . ARG A 1 81 ? 7.833 -4.628 -12.259 1.00 94.94 81 ARG A C 1
ATOM 607 O O . ARG A 1 81 ? 8.345 -3.798 -13.003 1.00 94.94 81 ARG A O 1
ATOM 614 N N . ASP A 1 82 ? 6.537 -4.623 -11.976 1.00 96.50 82 ASP A N 1
ATOM 615 C CA . ASP A 1 82 ? 5.607 -3.584 -12.408 1.00 96.50 82 ASP A CA 1
ATOM 616 C C . ASP A 1 82 ? 5.606 -2.450 -11.368 1.00 96.50 82 ASP A C 1
ATOM 618 O O . ASP A 1 82 ? 4.720 -2.323 -10.515 1.00 96.50 82 ASP A O 1
ATOM 622 N N . THR A 1 83 ? 6.681 -1.659 -11.384 1.00 95.50 83 THR A N 1
ATOM 623 C CA . THR A 1 83 ? 6.951 -0.606 -10.391 1.00 95.50 83 THR A CA 1
ATOM 624 C C . THR A 1 83 ? 5.910 0.510 -10.429 1.00 95.50 83 THR A C 1
ATOM 626 O O . THR A 1 83 ? 5.511 1.012 -9.376 1.00 95.50 83 THR A O 1
ATOM 629 N N . LEU A 1 84 ? 5.401 0.856 -11.615 1.00 96.06 84 LEU A N 1
ATOM 630 C CA . LEU A 1 84 ? 4.335 1.845 -11.776 1.00 96.06 84 LEU A CA 1
ATOM 631 C C . LEU A 1 84 ? 3.025 1.363 -11.149 1.00 96.06 84 LEU A C 1
ATOM 633 O O . LEU A 1 84 ? 2.425 2.091 -10.353 1.00 96.06 84 LEU A O 1
ATOM 637 N N . ARG A 1 85 ? 2.599 0.128 -11.439 1.00 97.94 85 ARG A N 1
ATOM 638 C CA . ARG A 1 85 ? 1.390 -0.437 -10.829 1.00 97.94 85 ARG A CA 1
ATOM 639 C C . ARG A 1 85 ? 1.531 -0.567 -9.319 1.00 97.94 85 ARG A C 1
ATOM 641 O O . ARG A 1 85 ? 0.594 -0.223 -8.597 1.00 97.94 85 ARG A O 1
ATOM 648 N N . ALA A 1 86 ? 2.689 -1.017 -8.841 1.00 98.44 86 ALA A N 1
ATOM 649 C CA . ALA A 1 86 ? 2.985 -1.085 -7.416 1.00 98.44 86 ALA A CA 1
ATOM 650 C C . ALA A 1 86 ? 2.824 0.276 -6.735 1.00 98.44 86 ALA A C 1
ATOM 652 O O . ALA A 1 86 ? 2.132 0.375 -5.722 1.00 98.44 86 ALA A O 1
ATOM 653 N N . ARG A 1 87 ? 3.402 1.333 -7.322 1.00 98.25 87 ARG A N 1
ATOM 654 C CA . ARG A 1 87 ? 3.280 2.705 -6.819 1.00 98.25 87 ARG A CA 1
ATOM 655 C C . ARG A 1 87 ? 1.822 3.142 -6.733 1.00 98.25 87 ARG A C 1
ATOM 657 O O . ARG A 1 87 ? 1.393 3.603 -5.680 1.00 98.25 87 ARG A O 1
ATOM 664 N N . THR A 1 88 ? 1.045 2.961 -7.800 1.00 98.44 88 THR A N 1
ATOM 665 C CA . THR A 1 88 ? -0.371 3.358 -7.822 1.00 98.44 88 THR A CA 1
ATOM 666 C C . THR A 1 88 ? -1.203 2.609 -6.779 1.00 98.44 88 THR A C 1
ATOM 668 O O . THR A 1 88 ? -2.052 3.208 -6.121 1.00 98.44 88 THR A O 1
ATOM 671 N N . LEU A 1 89 ? -0.985 1.303 -6.613 1.00 98.75 89 LEU A N 1
ATOM 672 C CA . LEU A 1 89 ? -1.699 0.507 -5.611 1.00 98.75 89 LEU A CA 1
ATOM 673 C C . LEU A 1 89 ? -1.312 0.919 -4.187 1.00 98.75 89 LEU A C 1
ATOM 675 O O . LEU A 1 89 ? -2.192 1.087 -3.342 1.00 98.75 89 LEU A O 1
ATOM 679 N N . ALA A 1 90 ? -0.021 1.143 -3.942 1.00 98.69 90 ALA A N 1
ATOM 680 C CA . ALA A 1 90 ? 0.488 1.598 -2.655 1.00 98.69 90 ALA A CA 1
ATOM 681 C C . ALA A 1 90 ? -0.026 2.998 -2.283 1.00 98.69 90 ALA A C 1
ATOM 683 O O . ALA A 1 90 ? -0.399 3.227 -1.136 1.00 98.69 90 ALA A O 1
ATOM 684 N N . GLU A 1 91 ? -0.092 3.923 -3.242 1.00 98.62 91 GLU A N 1
ATOM 685 C CA . GLU A 1 91 ? -0.651 5.263 -3.042 1.00 98.62 91 GLU A CA 1
ATOM 686 C C . GLU A 1 91 ? -2.136 5.203 -2.664 1.00 98.62 91 GLU A C 1
ATOM 688 O O . GLU A 1 91 ? -2.545 5.812 -1.677 1.00 98.62 91 GLU A O 1
ATOM 693 N N . LYS A 1 92 ? -2.937 4.404 -3.383 1.00 98.62 92 LYS A N 1
ATOM 694 C CA . LYS A 1 92 ? -4.354 4.191 -3.046 1.00 98.62 92 LYS A CA 1
ATOM 695 C C . LYS A 1 92 ? -4.527 3.605 -1.647 1.00 98.62 92 LYS A C 1
ATOM 697 O O . LYS A 1 92 ? -5.366 4.086 -0.889 1.00 98.62 92 LYS A O 1
ATOM 702 N N . ALA A 1 93 ? -3.737 2.586 -1.307 1.00 98.69 93 ALA A N 1
ATOM 703 C CA . ALA A 1 93 ? -3.776 1.962 0.011 1.00 98.69 93 ALA A CA 1
ATOM 704 C C . ALA A 1 93 ? -3.443 2.977 1.116 1.00 98.69 93 ALA A C 1
ATOM 706 O O . ALA A 1 93 ? -4.150 3.050 2.119 1.00 98.69 93 ALA A O 1
ATOM 707 N N . TYR A 1 94 ? -2.419 3.804 0.893 1.00 98.69 94 TYR A N 1
ATOM 708 C CA . TYR A 1 94 ? -1.994 4.835 1.833 1.00 98.69 94 TYR A CA 1
ATOM 709 C C . TYR A 1 94 ? -3.087 5.878 2.079 1.00 98.69 94 TYR A C 1
ATOM 711 O O . TYR A 1 94 ? -3.438 6.124 3.231 1.00 98.69 94 TYR A O 1
ATOM 719 N N . LEU A 1 95 ? -3.677 6.434 1.016 1.00 98.44 95 LEU A N 1
ATOM 720 C CA . LEU A 1 95 ? -4.741 7.438 1.128 1.00 98.44 95 LEU A CA 1
ATOM 721 C C . LEU A 1 95 ? -5.980 6.887 1.849 1.00 98.44 95 LEU A C 1
ATOM 723 O O . LEU A 1 95 ? -6.532 7.551 2.724 1.00 98.44 95 LEU A O 1
ATOM 727 N N . LEU A 1 96 ? -6.389 5.655 1.530 1.00 97.88 96 LEU A N 1
ATOM 728 C CA . LEU A 1 96 ? -7.505 4.999 2.215 1.00 97.88 96 LEU A CA 1
ATOM 729 C C . LEU A 1 96 ? -7.192 4.708 3.688 1.00 97.88 96 LEU A C 1
ATOM 731 O O . LEU A 1 96 ? -8.076 4.816 4.534 1.00 97.88 96 LEU A O 1
ATOM 735 N N . ALA A 1 97 ? -5.946 4.367 4.022 1.00 97.81 97 ALA A N 1
ATOM 736 C CA . ALA A 1 97 ? -5.536 4.174 5.409 1.00 97.81 97 ALA A CA 1
ATOM 737 C C . ALA A 1 97 ? -5.520 5.487 6.202 1.00 97.81 97 ALA A C 1
ATOM 739 O O . ALA A 1 97 ? -5.932 5.499 7.364 1.00 97.81 97 ALA A O 1
ATOM 740 N N . GLU A 1 98 ? -5.083 6.594 5.594 1.00 97.62 98 GLU A N 1
ATOM 741 C CA . GLU A 1 98 ? -5.171 7.919 6.214 1.00 97.62 98 GLU A CA 1
ATOM 742 C C . GLU A 1 98 ? -6.625 8.315 6.485 1.00 97.62 98 GLU A C 1
ATOM 744 O O . GLU A 1 98 ? -6.936 8.796 7.580 1.00 97.62 98 GLU A O 1
ATOM 749 N N . ASP A 1 99 ? -7.514 8.085 5.518 1.00 96.25 99 ASP A N 1
ATOM 750 C CA . ASP A 1 99 ? -8.948 8.338 5.658 1.00 96.25 99 ASP A CA 1
ATOM 751 C C . ASP A 1 99 ? -9.574 7.470 6.760 1.00 96.25 99 ASP A C 1
ATOM 753 O O . ASP A 1 99 ? -10.236 7.982 7.666 1.00 96.25 99 ASP A O 1
ATOM 757 N N . LEU A 1 100 ? -9.258 6.171 6.783 1.00 95.69 100 LEU A N 1
ATOM 758 C CA . LEU A 1 100 ? -9.719 5.259 7.827 1.00 95.69 100 LEU A CA 1
ATOM 759 C C . LEU A 1 100 ? -9.271 5.727 9.216 1.00 95.69 100 LEU A C 1
ATOM 761 O O . LEU A 1 100 ? -10.094 5.797 10.128 1.00 95.69 100 LEU A O 1
ATOM 765 N N . VAL A 1 101 ? -8.004 6.120 9.385 1.00 95.25 101 VAL A N 1
ATOM 766 C CA . VAL A 1 101 ? -7.505 6.678 10.654 1.00 95.25 101 VAL A CA 1
ATOM 767 C C . VAL A 1 101 ? -8.249 7.959 11.039 1.00 95.25 101 VAL A C 1
ATOM 769 O O . VAL A 1 101 ? -8.542 8.151 12.222 1.00 95.25 101 VAL A O 1
ATOM 772 N N . ARG A 1 102 ? -8.572 8.833 10.077 1.00 93.81 102 ARG A N 1
ATOM 773 C CA . ARG A 1 102 ? -9.362 10.052 10.325 1.00 93.81 102 ARG A CA 1
ATOM 774 C C . ARG A 1 102 ? -10.794 9.735 10.746 1.00 93.81 102 ARG A C 1
ATOM 776 O O . ARG A 1 102 ? -11.270 10.381 11.668 1.00 93.81 102 ARG A O 1
ATOM 783 N N . SER A 1 103 ? -11.427 8.722 10.158 1.00 91.38 103 SER A N 1
ATOM 784 C CA . SER A 1 103 ? -12.796 8.297 10.498 1.00 91.38 103 SER A CA 1
ATOM 785 C C . SER A 1 103 ? -12.944 7.674 11.897 1.00 91.38 103 SER A C 1
ATOM 787 O O . SER A 1 103 ? -14.059 7.442 12.358 1.00 91.38 103 SER A O 1
ATOM 789 N N . LEU A 1 104 ? -11.822 7.358 12.555 1.00 87.94 104 LEU A N 1
ATOM 790 C CA . LEU A 1 104 ? -11.751 6.760 13.895 1.00 87.94 104 LEU A CA 1
ATOM 791 C C . LEU A 1 104 ? -11.392 7.775 14.991 1.00 87.94 104 LEU A C 1
ATOM 793 O O . LEU A 1 104 ? -11.092 7.359 16.120 1.00 87.94 104 LEU A O 1
ATOM 797 N N . ARG A 1 105 ? -11.287 9.059 14.638 1.00 80.25 105 ARG A N 1
ATOM 798 C CA . ARG A 1 105 ? -11.173 10.176 15.582 1.00 80.25 105 ARG A CA 1
ATOM 799 C C . ARG A 1 105 ? -12.558 10.734 15.860 1.00 80.25 105 ARG A C 1
ATOM 801 O O . ARG A 1 105 ? -12.776 11.091 17.033 1.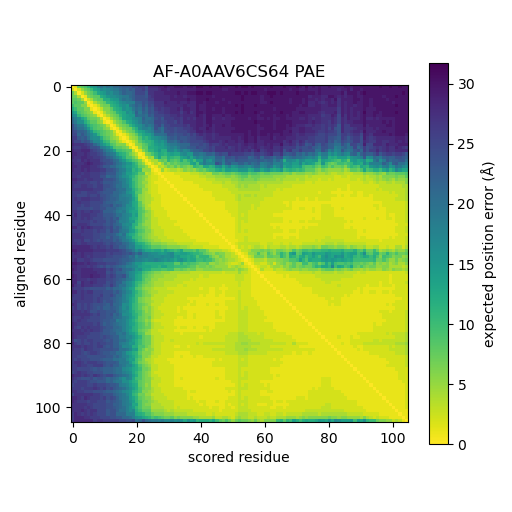00 80.25 105 ARG A O 1
#